Protein AF-A0A959KVV6-F1 (afdb_monomer_lite)

Radius of gyration: 14.1 Å; chains: 1; bounding box: 29×38×30 Å

Sequence (66 aa):
MAGDNFTGLDYQEIIKELRAGRFRPLYFLHGPEAYFIDAVSDYVERHALEEAEKAFNQTILYGKEV

Foldseek 3Di:
DDPPPCPDDDLVRLVVCVVVVNDDPDDDDDDPDVVSVVVNVVSCLVRVDDPVCCVPPPDDDDPDDD

pLDDT: mean 86.78, std 16.07, range [39.22, 97.06]

Structure (mmCIF, N/CA/C/O backbone):
data_AF-A0A959KVV6-F1
#
_entry.id   AF-A0A959KVV6-F1
#
loop_
_atom_site.group_PDB
_atom_site.id
_atom_site.type_symbol
_atom_site.label_atom_id
_atom_site.label_alt_id
_atom_site.label_comp_id
_atom_site.label_asym_id
_atom_site.label_entity_id
_atom_site.label_seq_id
_atom_site.pdbx_PDB_ins_code
_atom_site.Cartn_x
_atom_site.Cartn_y
_atom_site.Cartn_z
_atom_site.occupancy
_atom_site.B_iso_or_equiv
_atom_site.auth_seq_id
_atom_site.auth_comp_id
_atom_site.auth_asym_id
_atom_site.auth_atom_id
_atom_site.pdbx_PDB_model_num
ATOM 1 N N . MET A 1 1 ? 3.169 29.792 -20.408 1.00 39.22 1 MET A N 1
ATOM 2 C CA . MET A 1 1 ? 2.190 28.687 -20.378 1.00 39.22 1 MET A CA 1
ATOM 3 C C . MET A 1 1 ? 2.839 27.579 -19.574 1.00 39.22 1 MET A C 1
ATOM 5 O O . MET A 1 1 ? 3.916 27.149 -19.962 1.00 39.22 1 MET A O 1
ATOM 9 N N . ALA A 1 2 ? 2.302 27.275 -18.392 1.00 41.19 2 ALA A N 1
ATOM 10 C CA . ALA A 1 2 ? 2.879 26.303 -17.470 1.00 41.19 2 ALA A CA 1
ATOM 11 C C . ALA A 1 2 ? 2.752 24.906 -18.088 1.00 41.19 2 ALA A C 1
ATOM 13 O O . ALA A 1 2 ? 1.650 24.386 -18.223 1.00 41.19 2 ALA A O 1
ATOM 14 N N . GLY A 1 3 ? 3.870 24.355 -18.557 1.00 44.69 3 GLY A N 1
ATOM 15 C CA . GLY A 1 3 ? 3.973 22.927 -18.801 1.00 44.69 3 GLY A CA 1
ATOM 16 C C . GLY A 1 3 ? 4.173 22.283 -17.444 1.00 44.69 3 GLY A C 1
ATOM 17 O O . GLY A 1 3 ? 5.268 22.374 -16.891 1.00 44.69 3 GLY A O 1
ATOM 18 N N . ASP A 1 4 ? 3.108 21.725 -16.881 1.00 50.75 4 ASP A N 1
ATOM 19 C CA . ASP A 1 4 ? 3.201 20.903 -15.685 1.00 50.75 4 ASP A CA 1
ATOM 20 C C . ASP A 1 4 ? 4.161 19.751 -15.997 1.00 50.75 4 ASP A C 1
ATOM 22 O O . ASP A 1 4 ? 3.848 18.833 -16.756 1.00 50.75 4 ASP A O 1
ATOM 26 N N . ASN A 1 5 ? 5.379 19.840 -15.465 1.00 44.03 5 ASN A N 1
ATOM 27 C CA . ASN A 1 5 ? 6.324 18.740 -15.476 1.00 44.03 5 ASN A CA 1
ATOM 28 C C . ASN A 1 5 ? 5.686 17.611 -14.670 1.00 44.03 5 ASN A C 1
ATOM 30 O O . ASN A 1 5 ? 5.724 17.625 -13.441 1.00 44.03 5 ASN A O 1
ATOM 34 N N . PHE A 1 6 ? 5.105 16.627 -15.352 1.00 54.78 6 PHE A N 1
ATOM 35 C CA . PHE A 1 6 ? 4.743 15.353 -14.745 1.00 54.78 6 PHE A CA 1
ATOM 36 C C . PHE A 1 6 ? 6.049 14.592 -14.468 1.00 54.78 6 PHE A C 1
ATOM 38 O O . PHE A 1 6 ? 6.402 13.633 -15.150 1.00 54.78 6 PHE A O 1
ATOM 45 N N . THR A 1 7 ? 6.840 15.078 -13.510 1.00 61.41 7 THR A N 1
ATOM 46 C CA . THR A 1 7 ? 7.936 14.309 -12.927 1.00 61.41 7 THR A CA 1
ATOM 47 C C . THR A 1 7 ? 7.275 13.178 -12.153 1.00 61.41 7 THR A C 1
ATOM 49 O O . THR A 1 7 ? 6.793 13.381 -11.038 1.00 61.41 7 THR A O 1
ATOM 52 N N . GLY A 1 8 ? 7.134 12.023 -12.805 1.00 67.81 8 GLY A N 1
ATOM 53 C CA . GLY A 1 8 ? 6.648 10.809 -12.162 1.00 67.81 8 GLY A CA 1
ATOM 54 C C . GLY A 1 8 ? 7.512 10.505 -10.942 1.00 67.81 8 GLY A C 1
ATOM 55 O O . GLY A 1 8 ? 8.732 10.634 -11.009 1.00 67.81 8 GLY A O 1
ATOM 56 N N . LEU A 1 9 ? 6.866 10.163 -9.830 1.00 81.06 9 LEU A N 1
ATOM 57 C CA . LEU A 1 9 ? 7.563 9.753 -8.617 1.00 81.06 9 LEU A CA 1
ATOM 58 C C . LEU A 1 9 ? 8.118 8.346 -8.793 1.00 81.06 9 LEU A C 1
ATOM 60 O O . LEU A 1 9 ? 7.454 7.486 -9.379 1.00 81.06 9 LEU A O 1
ATOM 64 N N . ASP A 1 10 ? 9.287 8.095 -8.218 1.00 90.31 10 ASP A N 1
ATOM 65 C CA . ASP A 1 10 ? 9.775 6.729 -8.093 1.00 90.31 10 ASP A CA 1
ATOM 66 C C . ASP A 1 10 ? 9.066 5.976 -6.947 1.00 90.31 10 ASP A C 1
ATOM 68 O O . ASP A 1 10 ? 8.378 6.545 -6.091 1.00 90.31 10 ASP A O 1
ATOM 72 N N . TYR A 1 11 ? 9.233 4.653 -6.920 1.00 92.75 11 TYR A N 1
ATOM 73 C CA . TYR A 1 11 ? 8.679 3.801 -5.865 1.00 92.75 11 TYR A CA 1
ATOM 74 C C . TYR A 1 11 ? 9.088 4.253 -4.448 1.00 92.75 11 TYR A C 1
ATOM 76 O O . TYR A 1 11 ? 8.274 4.199 -3.522 1.00 92.75 11 TYR A O 1
ATOM 84 N N . GLN A 1 12 ? 10.337 4.695 -4.262 1.00 94.31 12 GLN A N 1
ATOM 85 C CA . GLN A 1 12 ? 10.871 5.076 -2.952 1.00 94.31 12 GLN A CA 1
ATOM 86 C C . GLN A 1 12 ? 10.206 6.351 -2.433 1.00 94.31 12 GLN A C 1
ATOM 88 O O . GLN A 1 12 ? 9.903 6.464 -1.243 1.00 94.31 12 GLN A O 1
ATOM 93 N N . GLU A 1 13 ? 9.941 7.304 -3.317 1.00 94.50 13 GLU A N 1
ATOM 94 C CA . GLU A 1 13 ? 9.220 8.526 -2.997 1.00 94.50 13 GLU A CA 1
ATOM 95 C C . GLU A 1 13 ? 7.760 8.231 -2.657 1.00 94.50 13 GLU A C 1
ATOM 97 O O . GLU A 1 13 ? 7.276 8.685 -1.615 1.00 94.50 13 GLU A O 1
ATOM 102 N N . ILE A 1 14 ? 7.084 7.410 -3.472 1.00 95.19 14 ILE A N 1
ATOM 103 C CA . ILE A 1 14 ? 5.689 7.016 -3.232 1.00 95.19 14 ILE A CA 1
ATOM 104 C C . ILE A 1 14 ? 5.565 6.339 -1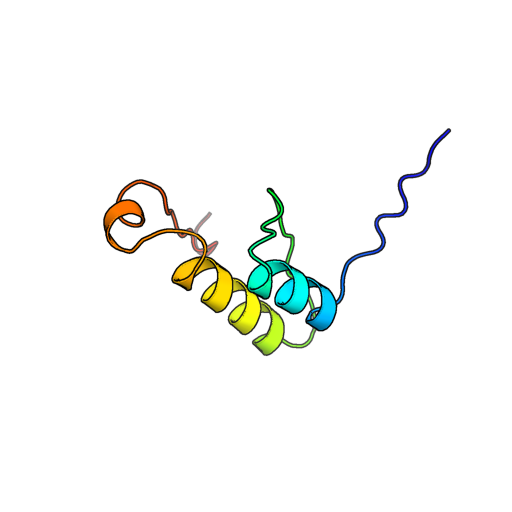.865 1.00 95.19 14 ILE A C 1
ATOM 106 O O . ILE A 1 14 ? 4.788 6.792 -1.025 1.00 95.19 14 ILE A O 1
ATOM 110 N N . ILE A 1 15 ? 6.361 5.302 -1.582 1.00 95.38 15 ILE A N 1
ATOM 111 C CA . ILE A 1 15 ? 6.242 4.564 -0.316 1.00 95.38 15 ILE A CA 1
ATOM 112 C C . ILE A 1 15 ? 6.591 5.438 0.896 1.00 95.38 15 ILE A C 1
ATOM 114 O O . ILE A 1 15 ? 5.999 5.284 1.965 1.00 95.38 15 ILE A O 1
ATOM 118 N N . LYS A 1 16 ? 7.520 6.391 0.745 1.00 96.19 16 LYS A N 1
ATOM 119 C CA . LYS A 1 16 ? 7.862 7.356 1.795 1.00 96.19 16 LYS A CA 1
ATOM 120 C C . LYS A 1 16 ? 6.693 8.292 2.103 1.00 96.19 16 LYS A C 1
ATOM 122 O O . LYS A 1 16 ? 6.458 8.586 3.274 1.00 96.19 16 LYS A O 1
ATOM 127 N N . GLU A 1 17 ? 5.968 8.768 1.091 1.00 96.00 17 GLU A N 1
ATOM 128 C CA . GLU A 1 17 ? 4.763 9.580 1.293 1.00 96.00 17 GLU A CA 1
ATOM 129 C C . GLU A 1 17 ? 3.634 8.772 1.941 1.00 96.00 17 GLU A C 1
ATOM 131 O O . GLU A 1 17 ? 3.071 9.221 2.942 1.00 96.00 17 GLU A O 1
ATOM 136 N N . LEU A 1 18 ? 3.377 7.556 1.450 1.00 95.75 18 LEU A N 1
ATOM 137 C CA . LEU A 1 18 ? 2.346 6.668 1.992 1.00 95.75 18 LEU A CA 1
ATOM 138 C C . LEU A 1 18 ? 2.606 6.312 3.464 1.00 95.75 18 LEU A C 1
ATOM 140 O O . LEU A 1 18 ? 1.699 6.361 4.292 1.00 95.75 18 LEU A O 1
ATOM 144 N N . ARG A 1 19 ? 3.864 6.035 3.831 1.00 95.31 19 ARG A N 1
ATOM 145 C CA . ARG A 1 19 ? 4.274 5.812 5.232 1.00 95.31 19 ARG A CA 1
ATOM 146 C C . ARG A 1 19 ? 4.124 7.037 6.120 1.00 95.31 19 ARG A C 1
ATOM 148 O O . ARG A 1 19 ? 3.969 6.895 7.327 1.00 95.31 19 ARG A O 1
ATOM 155 N N . ALA A 1 20 ? 4.152 8.229 5.537 1.00 96.44 20 ALA A N 1
ATOM 156 C CA . ALA A 1 20 ? 3.874 9.468 6.246 1.00 96.44 20 ALA A CA 1
ATOM 157 C C . ALA A 1 20 ? 2.373 9.823 6.269 1.00 96.44 20 ALA A C 1
ATOM 159 O O . ALA A 1 20 ? 2.033 10.944 6.644 1.00 96.44 20 ALA A O 1
ATOM 160 N N . GLY A 1 21 ? 1.491 8.912 5.834 1.00 94.19 21 GLY A N 1
ATOM 161 C CA . GLY A 1 21 ? 0.042 9.122 5.773 1.00 94.19 21 GLY A CA 1
ATOM 162 C C . GLY A 1 21 ? -0.401 10.093 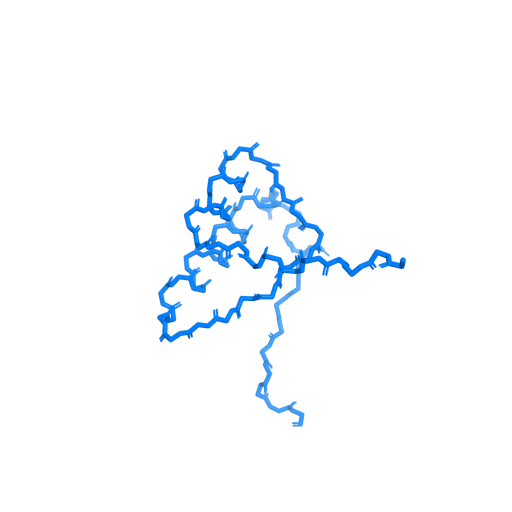4.677 1.00 94.19 21 GLY A C 1
ATOM 163 O O . GLY A 1 21 ? -1.539 10.555 4.685 1.00 94.19 21 GLY A O 1
ATOM 164 N N . ARG A 1 22 ? 0.487 10.443 3.736 1.00 95.69 22 ARG A N 1
ATOM 165 C CA . ARG A 1 22 ? 0.173 11.349 2.627 1.00 95.69 22 ARG A CA 1
ATOM 166 C C . ARG A 1 22 ? -0.242 10.543 1.405 1.00 95.69 22 ARG A C 1
ATOM 168 O O . ARG A 1 22 ? 0.585 10.206 0.562 1.00 95.69 22 ARG A O 1
ATOM 175 N N . PHE A 1 23 ? -1.534 10.255 1.320 1.00 94.44 23 PHE A N 1
ATOM 176 C CA . PHE A 1 23 ? -2.142 9.621 0.156 1.00 94.44 23 PHE A CA 1
ATOM 177 C C . PHE A 1 23 ? -2.546 10.687 -0.866 1.00 94.44 23 PHE A C 1
ATOM 179 O O . PHE A 1 23 ? -3.263 11.636 -0.547 1.00 94.44 23 PHE A O 1
ATOM 186 N N . ARG A 1 24 ? -2.076 10.542 -2.104 1.00 93.19 24 ARG A N 1
ATOM 187 C CA . ARG A 1 24 ? -2.526 11.350 -3.241 1.00 93.19 24 ARG A CA 1
ATOM 188 C C . ARG A 1 24 ? -3.843 10.779 -3.779 1.00 93.19 24 ARG A C 1
ATOM 190 O O . ARG A 1 24 ? -4.067 9.576 -3.679 1.00 93.19 24 ARG A O 1
ATOM 197 N N . PRO A 1 25 ? -4.706 11.611 -4.382 1.00 93.88 25 PRO A N 1
ATOM 198 C CA . PRO A 1 25 ? -6.020 11.165 -4.846 1.00 93.88 25 PRO A CA 1
ATOM 199 C C . PRO A 1 25 ? -5.964 10.188 -6.030 1.00 93.88 25 PRO A C 1
ATOM 201 O O . PRO A 1 25 ? -6.936 9.482 -6.274 1.00 93.88 25 PRO A O 1
ATOM 204 N N . LEU A 1 26 ? -4.859 10.156 -6.783 1.00 92.50 26 LEU A N 1
ATOM 205 C CA . LEU A 1 26 ? -4.705 9.301 -7.956 1.00 92.50 26 LEU A CA 1
ATOM 206 C C . LEU A 1 26 ? -3.249 8.857 -8.113 1.00 92.50 26 LEU A C 1
ATOM 208 O O . LEU A 1 26 ? -2.334 9.682 -8.064 1.00 92.50 26 LEU A O 1
ATOM 212 N N . TYR A 1 27 ? -3.061 7.564 -8.363 1.00 92.12 27 TYR A N 1
ATOM 213 C CA . TYR A 1 27 ? -1.780 6.958 -8.706 1.00 92.12 27 TYR A CA 1
ATOM 214 C C . TYR A 1 27 ? -1.932 6.174 -10.008 1.00 92.12 27 TYR A C 1
ATOM 216 O O . TYR A 1 27 ? -2.889 5.422 -10.173 1.00 92.12 27 TYR A O 1
ATOM 224 N N . PHE A 1 28 ? -0.973 6.327 -10.919 1.00 92.88 28 PHE A N 1
ATOM 225 C CA . PHE A 1 28 ? -0.841 5.478 -12.098 1.00 92.88 28 PHE A CA 1
ATOM 226 C C . PHE A 1 28 ? 0.454 4.678 -11.959 1.00 92.88 28 PHE A C 1
ATOM 228 O O . PHE A 1 28 ? 1.543 5.222 -12.131 1.00 92.88 28 PHE A O 1
ATOM 235 N N . LEU A 1 29 ? 0.334 3.410 -11.563 1.00 92.75 29 LEU A N 1
ATOM 236 C CA . LEU A 1 29 ? 1.475 2.536 -11.303 1.00 92.75 29 LEU A CA 1
ATOM 237 C C . LEU A 1 29 ? 1.811 1.751 -12.569 1.00 92.75 29 LEU A C 1
ATOM 239 O O . LEU A 1 29 ? 0.985 0.999 -13.082 1.00 92.75 29 LEU A O 1
ATOM 243 N N . HIS A 1 30 ? 3.026 1.929 -13.072 1.00 90.94 30 HIS A N 1
ATOM 244 C CA . H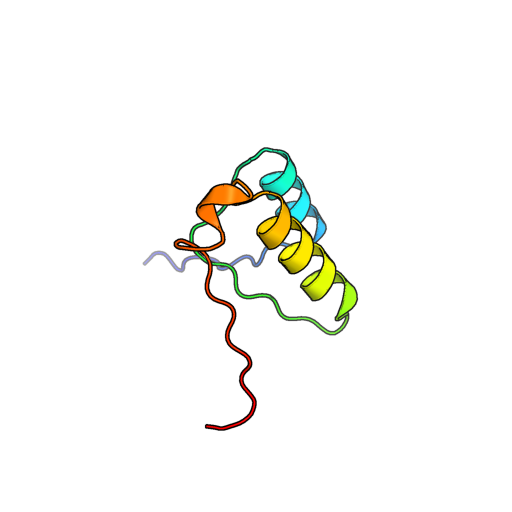IS A 1 30 ? 3.530 1.222 -14.240 1.00 90.94 30 HIS A CA 1
ATOM 245 C C . HIS A 1 30 ? 5.046 1.062 -14.124 1.00 90.94 30 HIS A C 1
ATOM 247 O O . HIS A 1 30 ? 5.717 1.871 -13.486 1.00 90.94 30 HIS A O 1
ATOM 253 N N . GLY A 1 31 ? 5.600 0.034 -14.758 1.00 88.94 31 GLY A N 1
ATOM 254 C CA . GLY A 1 31 ? 7.039 -0.196 -14.749 1.00 88.94 31 GLY A CA 1
ATOM 255 C C . GLY A 1 31 ? 7.408 -1.612 -15.183 1.00 88.94 31 GLY A C 1
ATOM 256 O O . GLY A 1 31 ? 6.525 -2.467 -15.280 1.00 88.94 31 GLY A O 1
ATOM 257 N N . PRO A 1 32 ? 8.697 -1.860 -15.466 1.00 88.19 32 PRO A N 1
ATOM 258 C CA . PRO A 1 32 ? 9.184 -3.195 -15.793 1.00 88.19 32 PRO A CA 1
ATOM 259 C C . PRO A 1 32 ? 9.146 -4.145 -14.584 1.00 88.19 32 PRO A C 1
ATOM 261 O O . PRO A 1 32 ? 8.937 -5.345 -14.753 1.00 88.19 32 PRO A O 1
ATOM 264 N N . GLU A 1 33 ? 9.310 -3.627 -13.365 1.00 92.44 33 GLU A N 1
ATOM 265 C CA . GLU A 1 33 ? 9.322 -4.416 -12.134 1.00 92.44 33 GLU A CA 1
ATOM 266 C C . GLU A 1 33 ? 7.942 -4.456 -11.456 1.00 92.44 33 GLU A C 1
ATOM 268 O O . GLU A 1 33 ? 7.579 -3.569 -10.680 1.00 92.44 33 GLU A O 1
ATOM 273 N N . ALA A 1 34 ? 7.192 -5.539 -11.685 1.00 92.06 34 ALA A N 1
ATOM 274 C CA . ALA A 1 34 ? 5.860 -5.743 -11.099 1.00 92.06 34 ALA A CA 1
ATOM 275 C C . ALA A 1 34 ? 5.844 -5.676 -9.559 1.00 92.06 34 AL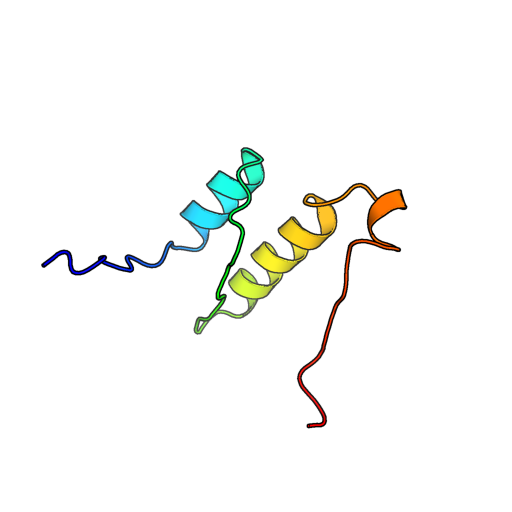A A C 1
ATOM 277 O O . ALA A 1 34 ? 4.910 -5.132 -8.978 1.00 92.06 34 ALA A O 1
ATOM 278 N N . TYR A 1 35 ? 6.918 -6.127 -8.901 1.00 94.88 35 TYR A N 1
ATOM 279 C CA . TYR A 1 35 ? 7.042 -6.094 -7.440 1.00 94.88 35 TYR A CA 1
ATOM 280 C C . TYR A 1 35 ? 6.785 -4.702 -6.837 1.00 94.88 35 TYR A C 1
ATOM 282 O O . TYR A 1 35 ? 6.193 -4.599 -5.766 1.00 94.88 35 TYR A O 1
ATOM 290 N N . PHE A 1 36 ? 7.211 -3.620 -7.501 1.00 94.69 36 PHE A N 1
ATOM 291 C CA . PHE A 1 36 ? 6.982 -2.267 -6.983 1.00 94.69 36 PHE A CA 1
ATOM 292 C C . PHE A 1 36 ? 5.517 -1.841 -7.089 1.00 94.69 36 PHE A C 1
ATOM 294 O O . PHE A 1 36 ? 5.031 -1.124 -6.216 1.00 94.69 36 PHE A O 1
ATOM 301 N N . ILE A 1 37 ? 4.818 -2.297 -8.131 1.00 94.69 37 ILE A N 1
ATOM 302 C CA . ILE A 1 37 ? 3.382 -2.066 -8.310 1.00 94.69 37 ILE A CA 1
ATOM 303 C C . ILE A 1 37 ? 2.628 -2.775 -7.183 1.00 94.69 37 ILE A C 1
ATOM 305 O O . ILE A 1 37 ? 1.872 -2.127 -6.456 1.00 94.69 37 ILE A O 1
ATOM 309 N N . ASP A 1 38 ? 2.922 -4.062 -6.983 1.00 95.06 38 ASP A N 1
ATOM 310 C CA . ASP A 1 38 ? 2.311 -4.886 -5.939 1.00 95.06 38 ASP A CA 1
ATOM 311 C C . ASP A 1 38 ? 2.561 -4.276 -4.555 1.00 95.06 38 ASP A C 1
ATOM 313 O O . ASP A 1 38 ? 1.617 -3.998 -3.821 1.00 95.06 38 ASP A O 1
ATOM 317 N N . ALA A 1 39 ? 3.814 -3.938 -4.233 1.00 96.06 39 ALA A N 1
ATOM 318 C CA . ALA A 1 39 ? 4.189 -3.373 -2.938 1.00 96.06 39 ALA A CA 1
ATOM 319 C C . ALA A 1 39 ? 3.469 -2.053 -2.610 1.00 96.06 39 ALA A C 1
ATOM 321 O O . ALA A 1 39 ? 3.098 -1.823 -1.457 1.00 96.06 39 ALA A O 1
ATOM 322 N N . VAL A 1 40 ? 3.273 -1.175 -3.600 1.00 96.12 40 VAL A N 1
ATOM 323 C CA . VAL A 1 40 ? 2.512 0.069 -3.406 1.00 96.12 40 VAL A CA 1
ATOM 324 C C . VAL A 1 40 ? 1.028 -0.236 -3.237 1.00 96.12 40 VAL A C 1
ATOM 326 O O . VAL A 1 40 ? 0.416 0.279 -2.302 1.00 96.12 40 VAL A O 1
ATOM 329 N N . SER A 1 41 ? 0.456 -1.076 -4.104 1.00 95.19 41 SER A N 1
ATOM 330 C CA . SER A 1 41 ? -0.968 -1.423 -4.051 1.00 95.19 41 SER A CA 1
ATOM 331 C C . SER A 1 41 ? -1.352 -2.105 -2.731 1.00 95.19 41 SER A C 1
ATOM 333 O O . SER A 1 41 ? -2.278 -1.644 -2.065 1.00 95.19 41 SER A O 1
ATOM 335 N N . ASP A 1 42 ? -0.556 -3.075 -2.273 1.00 95.75 42 ASP A N 1
ATOM 336 C CA . ASP A 1 42 ? -0.717 -3.761 -0.989 1.00 95.75 42 ASP A CA 1
ATOM 337 C C . ASP A 1 42 ? -0.637 -2.788 0.189 1.00 95.75 42 ASP A C 1
ATOM 339 O O . ASP A 1 42 ? -1.383 -2.896 1.166 1.00 95.75 42 ASP A O 1
ATOM 343 N N . TYR A 1 43 ? 0.297 -1.831 0.131 1.00 97.06 43 TYR A N 1
ATOM 344 C CA . TYR A 1 43 ? 0.437 -0.843 1.192 1.00 97.06 43 TYR A CA 1
ATOM 345 C C . TYR A 1 43 ? -0.808 0.043 1.275 1.00 97.06 43 TYR A C 1
ATOM 347 O O . TYR A 1 43 ? -1.319 0.262 2.375 1.00 97.06 43 TYR A O 1
ATOM 355 N N . VAL A 1 44 ? -1.306 0.528 0.134 1.00 95.69 44 VAL A N 1
ATOM 356 C CA . VAL A 1 44 ? -2.523 1.348 0.069 1.00 95.69 44 VAL A CA 1
ATOM 357 C C . VAL A 1 44 ? -3.725 0.557 0.579 1.00 95.69 44 VAL A C 1
ATOM 359 O O . VAL A 1 44 ? -4.403 1.024 1.488 1.00 95.69 44 VAL A O 1
ATOM 362 N N . GLU A 1 45 ? -3.947 -0.660 0.089 1.00 93.88 45 GLU A N 1
ATOM 363 C CA . GLU A 1 45 ? -5.056 -1.518 0.522 1.00 93.88 45 GLU A CA 1
ATOM 364 C C . GLU A 1 45 ? -5.054 -1.775 2.038 1.00 93.88 45 GLU A C 1
ATOM 366 O O . GLU A 1 45 ? -6.108 -1.812 2.674 1.00 93.88 45 GLU A O 1
ATOM 371 N N . ARG A 1 46 ? -3.876 -1.926 2.650 1.00 94.31 46 ARG A N 1
ATOM 372 C CA . ARG A 1 46 ? -3.770 -2.218 4.086 1.00 94.31 46 ARG A CA 1
ATOM 373 C C . ARG A 1 46 ? -3.874 -0.994 4.993 1.00 94.31 46 ARG A C 1
ATOM 375 O O . ARG A 1 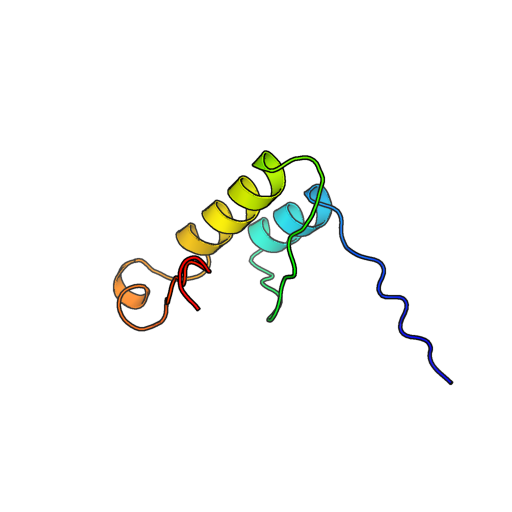46 ? -4.243 -1.176 6.148 1.00 94.31 46 ARG A O 1
ATOM 382 N N . HIS A 1 47 ? -3.532 0.204 4.512 1.00 95.38 47 HIS A N 1
ATOM 383 C CA . HIS A 1 47 ? -3.355 1.387 5.371 1.00 95.38 47 HIS A CA 1
ATOM 384 C C . HIS A 1 47 ? -4.209 2.598 4.986 1.00 95.38 47 HIS A C 1
ATOM 386 O O . HIS A 1 47 ? -4.272 3.543 5.768 1.00 95.38 47 HIS A O 1
ATOM 392 N N . ALA A 1 48 ? -4.826 2.620 3.802 1.00 94.56 48 ALA A N 1
ATOM 393 C CA . ALA A 1 48 ? -5.641 3.759 3.375 1.00 94.56 48 ALA A CA 1
ATOM 394 C C . ALA A 1 48 ? -7.009 3.811 4.069 1.00 94.56 48 ALA A C 1
ATOM 396 O O . ALA A 1 48 ? -7.586 4.889 4.172 1.00 94.56 48 ALA A O 1
ATOM 397 N N . LEU A 1 49 ? -7.521 2.663 4.525 1.00 94.31 49 LEU A N 1
ATOM 398 C CA . LEU A 1 49 ? -8.827 2.517 5.165 1.00 94.31 49 LEU A CA 1
ATOM 399 C C . LEU A 1 49 ? -8.726 1.595 6.378 1.00 94.31 49 LEU A C 1
ATOM 401 O O . LEU A 1 49 ? -7.961 0.623 6.364 1.00 94.31 49 LEU A O 1
ATOM 405 N N . GLU A 1 50 ? -9.544 1.856 7.396 1.00 94.50 50 GLU A N 1
ATOM 406 C CA . GLU A 1 50 ? -9.739 0.895 8.476 1.00 94.50 50 GLU A CA 1
ATOM 407 C C . GLU A 1 50 ? -10.484 -0.346 7.966 1.00 94.50 50 GLU A C 1
ATOM 409 O O . GLU A 1 50 ? -11.271 -0.287 7.021 1.00 94.50 50 GLU A O 1
ATOM 414 N N . GLU A 1 51 ? -10.275 -1.493 8.613 1.00 92.94 51 GLU A N 1
ATOM 415 C CA . GLU A 1 51 ? -10.832 -2.775 8.159 1.00 92.94 51 GLU A CA 1
ATOM 416 C C . GLU A 1 51 ? -12.365 -2.751 8.023 1.00 92.94 51 GLU A C 1
ATOM 418 O O . GLU A 1 51 ? -12.918 -3.311 7.080 1.00 92.94 51 GLU A O 1
ATOM 423 N N . ALA A 1 52 ? -13.053 -2.048 8.928 1.00 94.94 52 ALA A N 1
ATOM 424 C CA . ALA A 1 52 ? -14.509 -1.910 8.900 1.00 94.94 52 ALA A CA 1
ATOM 425 C C . ALA A 1 52 ? -15.016 -1.070 7.712 1.00 94.94 52 ALA A C 1
ATOM 427 O O . ALA A 1 52 ? -16.148 -1.248 7.264 1.00 94.94 52 ALA A O 1
ATOM 428 N N . GLU A 1 53 ? -14.189 -0.162 7.193 1.00 95.31 53 GLU A N 1
ATOM 429 C CA . GLU A 1 53 ? -14.553 0.748 6.107 1.00 95.31 53 GLU A CA 1
ATOM 430 C C . GLU A 1 53 ? -14.344 0.121 4.730 1.00 95.31 53 GLU A C 1
ATOM 432 O O . GLU A 1 53 ? -15.049 0.472 3.783 1.00 95.31 53 GLU A O 1
ATOM 437 N N . LYS A 1 54 ? -13.415 -0.835 4.608 1.00 93.94 54 LYS A N 1
ATOM 438 C CA . LYS A 1 54 ? -13.079 -1.483 3.330 1.00 93.94 54 LYS A CA 1
ATOM 439 C C . LYS A 1 54 ? -14.292 -2.086 2.631 1.00 93.94 54 LYS A C 1
ATOM 441 O O . LYS A 1 54 ? -14.421 -1.954 1.421 1.00 93.94 54 LYS A O 1
ATOM 446 N N . ALA A 1 55 ? -15.225 -2.668 3.387 1.00 93.56 55 ALA A N 1
ATOM 447 C CA . ALA A 1 55 ? -16.424 -3.293 2.829 1.00 93.56 55 ALA A CA 1
ATOM 448 C C . ALA A 1 55 ? -17.328 -2.322 2.043 1.00 93.56 55 ALA A C 1
ATOM 450 O O . ALA A 1 55 ? -18.091 -2.763 1.185 1.00 93.56 55 ALA A O 1
ATOM 451 N N . PHE A 1 56 ? -17.249 -1.018 2.330 1.00 95.44 56 PHE A N 1
ATOM 452 C CA . PHE A 1 56 ? -18.088 0.009 1.706 1.00 95.44 56 PHE A CA 1
ATOM 453 C C . PHE A 1 56 ? -17.291 0.993 0.846 1.00 95.44 56 PHE A C 1
ATOM 455 O O . PHE A 1 56 ? -17.797 1.464 -0.169 1.00 95.44 56 PHE A O 1
ATOM 462 N N . ASN A 1 57 ? -16.053 1.294 1.244 1.00 96.25 57 ASN A N 1
ATOM 463 C CA . ASN A 1 57 ? -15.242 2.367 0.670 1.00 96.25 57 ASN A CA 1
ATOM 464 C C . ASN A 1 57 ? -14.101 1.859 -0.230 1.00 96.25 57 ASN A C 1
ATOM 466 O O . ASN A 1 57 ? -13.361 2.673 -0.781 1.00 96.25 57 ASN A O 1
ATOM 470 N N . GLN A 1 58 ? -13.948 0.540 -0.402 1.00 95.19 58 GLN A N 1
ATOM 471 C CA . GLN A 1 58 ? -12.969 -0.063 -1.309 1.00 95.19 58 GLN A CA 1
ATOM 472 C C . GLN A 1 58 ? -13.667 -0.816 -2.444 1.00 95.19 58 GLN A C 1
ATOM 474 O O . GLN A 1 58 ? -14.634 -1.547 -2.248 1.00 95.19 58 GLN A O 1
ATOM 479 N N . THR A 1 59 ? -13.150 -0.675 -3.662 1.00 94.88 59 THR A N 1
ATOM 480 C CA . THR A 1 59 ? -13.573 -1.486 -4.807 1.00 94.88 59 THR A CA 1
ATOM 481 C C . THR A 1 59 ? -12.341 -1.889 -5.600 1.00 94.88 59 THR A C 1
ATOM 483 O O . THR A 1 59 ? -11.546 -1.037 -5.989 1.00 94.88 59 THR A O 1
ATOM 486 N N . ILE A 1 60 ? -12.185 -3.191 -5.834 1.00 92.00 60 ILE A N 1
ATOM 487 C CA . ILE A 1 60 ? -11.102 -3.755 -6.641 1.00 92.00 60 ILE A CA 1
ATOM 488 C C . ILE A 1 60 ? -11.712 -4.274 -7.940 1.00 92.00 60 ILE A C 1
ATOM 490 O O . ILE A 1 60 ? -12.674 -5.041 -7.923 1.00 92.00 60 ILE A O 1
ATOM 494 N N . LEU A 1 61 ? -11.158 -3.835 -9.066 1.00 91.69 61 LEU A N 1
ATOM 495 C CA . LEU A 1 61 ? -11.603 -4.198 -10.407 1.00 91.69 61 LEU A CA 1
ATOM 496 C C . LEU A 1 61 ? -10.425 -4.828 -11.151 1.00 91.69 61 LEU A C 1
ATOM 498 O O . LEU A 1 61 ? -9.335 -4.260 -11.179 1.00 91.69 61 LEU A O 1
ATOM 502 N N . TYR A 1 62 ? -10.646 -5.982 -11.778 1.00 89.56 62 TYR A N 1
ATOM 503 C CA . TYR A 1 62 ? -9.645 -6.649 -12.608 1.00 89.56 62 TYR A CA 1
ATOM 504 C C . TYR A 1 62 ? -10.019 -6.484 -14.078 1.00 89.56 62 TYR A C 1
ATOM 506 O O . TYR A 1 62 ? -11.122 -6.833 -14.484 1.00 89.56 62 TYR A O 1
ATOM 514 N N . GLY A 1 63 ? -9.095 -5.974 -14.891 1.00 85.31 63 GLY A N 1
ATOM 515 C CA . GLY A 1 63 ? -9.332 -5.665 -16.307 1.00 85.31 63 GLY A CA 1
ATOM 516 C C . GLY A 1 63 ? -9.376 -6.872 -17.253 1.00 85.31 63 GLY A C 1
ATOM 517 O O . GLY A 1 63 ? -9.021 -6.723 -18.418 1.00 85.31 63 GLY A O 1
ATOM 518 N N . LYS A 1 64 ? -9.746 -8.070 -16.784 1.00 69.44 64 LYS A N 1
ATOM 519 C CA . LYS A 1 64 ? -9.981 -9.219 -17.671 1.00 69.44 64 LYS A CA 1
ATOM 520 C C . LYS A 1 64 ? -11.489 -9.392 -17.856 1.00 69.44 64 LYS A C 1
ATOM 522 O O . LYS A 1 64 ? -12.176 -9.669 -16.884 1.00 69.44 64 LYS A O 1
ATOM 527 N N . GLU A 1 65 ? -11.924 -9.251 -19.110 1.00 54.44 65 GLU A N 1
ATOM 528 C 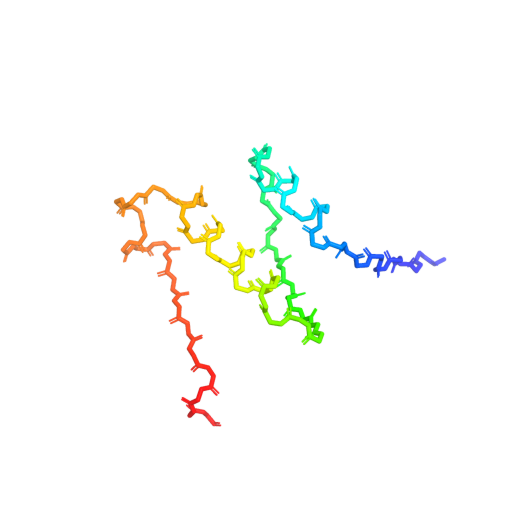CA . GLU A 1 65 ? -13.310 -9.148 -19.611 1.00 54.44 65 GLU A CA 1
ATOM 529 C C . GLU A 1 65 ? -13.935 -7.740 -19.567 1.00 54.44 65 GLU A C 1
ATOM 531 O O . GLU A 1 65 ? -14.872 -7.461 -18.824 1.00 54.44 65 GLU A O 1
ATOM 536 N N . VAL A 1 66 ? -13.434 -6.874 -20.456 1.00 49.19 66 VAL A N 1
ATOM 537 C CA . VAL A 1 66 ? -14.247 -6.013 -21.340 1.00 49.19 66 VAL A CA 1
ATOM 538 C C . VAL A 1 66 ? -13.684 -6.089 -22.751 1.00 49.19 66 VAL A C 1
ATOM 540 O O . VAL A 1 66 ? -12.444 -6.227 -22.871 1.00 49.19 66 VAL A O 1
#

Secondary structure (DSSP, 8-state):
-------PPPHHHHHHHHHTT---S------S-HHHHHHHHHHHHHHSS-HHHHHHH------S--